Protein AF-A0A4Y8C6S0-F1 (afdb_monomer)

Sequence (107 aa):
FKKDIEIHWFVDEKFEGILKNHPLIDKLYALPLKDKKILKSLKILLKARKNNYNAVIDLQGLIKSAIVSRILSRNNFGFDKNSLKESFAHNFYNQKLELDYNENVFV

Mean predicted aligned error: 6.91 Å

Foldseek 3Di:
DDPPDAAEDEDAQVCQVVCPPPVRHPYYHHAPPPVPVVVVNLVSLLVQLVVVDPEAEQPQQDLVSLVSQLSSDLRYEYEALVQHPDSVSNVSHPHYDHDDNVPDDPD

Nearest PDB structures (foldseek):
  7ku9-assembly1_A  TM=3.378E-01  e=1.766E+00  Salmonella enterica subsp. enterica serovar Typhimurium str. LT2
  7m2l-assembly1_A  TM=3.519E-01  e=1.883E+00  Salmonella enterica subsp. enterica serovar Typhimurium str. LT2
  7m3s-assembly1_A  TM=3.382E-01  e=1.766E+00  Salmonella enterica subsp. enterica serovar Typhimurium str. LT2
  7mt4-assembly1_A  TM=3.477E-01  e=1.883E+00  Salmonella enterica subsp. enterica serovar Typhimurium
  8b06-assembly1_A  TM=3.520E-01  e=4.074E+00  Salmonella enterica subsp. enterica serovar Typhimurium

Solvent-accessible surface area (backbone atoms only — not comparable to full-atom values): 6396 Å² total; per-residue (Å²): 134,85,76,93,71,88,38,73,44,78,41,50,47,93,54,38,77,81,57,61,87,40,91,78,54,78,39,81,44,66,28,53,71,84,80,70,37,55,71,59,34,48,53,52,45,61,58,57,30,74,70,63,55,83,63,34,78,36,89,80,38,34,52,71,52,23,51,54,30,42,70,42,22,77,52,13,35,27,44,26,52,93,55,30,92,36,56,72,20,38,80,44,36,74,38,68,43,85,54,72,71,87,79,74,72,84,127

pLDDT: mean 84.57, std 15.38, range [36.59, 97.94]

Radius of gyration: 14.41 Å; Cα contacts (8 Å, |Δi|>4): 158; chains: 1; bounding box: 41×28×38 Å

Structure (mmCIF, N/CA/C/O backbone):
data_AF-A0A4Y8C6S0-F1
#
_entry.id   AF-A0A4Y8C6S0-F1
#
loop_
_atom_site.group_PDB
_atom_site.id
_atom_site.type_symbol
_atom_site.label_atom_id
_atom_site.label_alt_id
_atom_site.label_comp_id
_atom_site.label_asym_id
_atom_site.label_entity_id
_atom_site.label_seq_id
_atom_site.pdbx_PDB_ins_code
_atom_site.Cartn_x
_atom_site.Cartn_y
_atom_site.Cartn_z
_atom_site.occupancy
_atom_site.B_iso_or_equiv
_atom_site.auth_seq_id
_atom_site.auth_comp_id
_atom_site.auth_asym_id
_atom_site.auth_atom_id
_atom_site.pdbx_PDB_model_num
ATOM 1 N N . PHE A 1 1 ? -26.733 -2.983 -3.294 1.00 53.25 1 PHE A N 1
ATOM 2 C CA . PHE A 1 1 ? -25.522 -3.682 -3.761 1.00 53.25 1 PHE A CA 1
ATOM 3 C C . PHE A 1 1 ? -24.714 -4.100 -2.549 1.00 53.25 1 PHE A C 1
ATOM 5 O O . PHE A 1 1 ? -24.311 -3.233 -1.785 1.00 53.25 1 PHE A O 1
ATOM 12 N N . LYS A 1 2 ? -24.561 -5.405 -2.310 1.00 54.47 2 LYS A N 1
ATOM 13 C CA . LYS A 1 2 ? -23.646 -5.903 -1.280 1.00 54.47 2 LYS A CA 1
ATOM 14 C C . LYS A 1 2 ? -22.267 -5.946 -1.930 1.00 54.47 2 LYS A C 1
ATOM 16 O O . LYS A 1 2 ? -22.131 -6.524 -3.003 1.00 54.47 2 LYS A O 1
ATOM 21 N N . LYS A 1 3 ? -21.297 -5.231 -1.367 1.00 71.56 3 LYS A N 1
ATOM 22 C CA . LYS A 1 3 ? -19.935 -5.236 -1.894 1.00 71.56 3 LYS A CA 1
ATOM 23 C C . LYS A 1 3 ? -19.253 -6.484 -1.338 1.00 71.56 3 LYS A C 1
ATOM 25 O O . LYS A 1 3 ? -19.030 -6.560 -0.135 1.00 71.56 3 LYS A O 1
ATOM 30 N N . ASP A 1 4 ? -18.982 -7.462 -2.195 1.00 88.25 4 ASP A N 1
ATOM 31 C CA . ASP A 1 4 ? -18.313 -8.709 -1.791 1.00 88.25 4 ASP A CA 1
ATOM 32 C C . ASP A 1 4 ? -16.793 -8.528 -1.608 1.00 88.25 4 ASP A C 1
ATOM 34 O O . ASP A 1 4 ? -16.104 -9.441 -1.162 1.00 88.25 4 ASP A O 1
ATOM 38 N N . ILE A 1 5 ? -16.263 -7.344 -1.948 1.00 92.00 5 ILE A N 1
ATOM 39 C CA . ILE A 1 5 ? -14.837 -7.008 -1.895 1.00 92.00 5 ILE A CA 1
ATOM 40 C C . ILE A 1 5 ? -14.654 -5.605 -1.309 1.00 92.00 5 ILE A C 1
ATOM 42 O O . ILE A 1 5 ? -15.257 -4.647 -1.789 1.00 92.00 5 ILE A O 1
ATOM 46 N N . GLU A 1 6 ? -13.774 -5.475 -0.319 1.00 95.06 6 GLU A N 1
ATOM 47 C CA . GLU A 1 6 ? -13.312 -4.192 0.220 1.00 95.06 6 GLU A CA 1
ATOM 48 C C . GLU A 1 6 ? -11.950 -3.831 -0.393 1.00 95.06 6 GLU A C 1
ATOM 50 O O . GLU A 1 6 ? -10.998 -4.612 -0.350 1.00 95.06 6 GLU A O 1
ATOM 55 N N 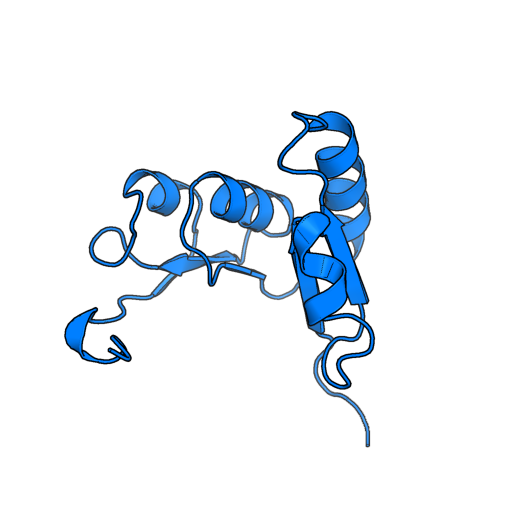. ILE A 1 7 ? -11.853 -2.643 -0.986 1.00 96.19 7 ILE A N 1
ATOM 56 C CA . ILE A 1 7 ? -10.674 -2.137 -1.684 1.00 96.19 7 ILE A CA 1
ATOM 57 C C . ILE A 1 7 ? -10.075 -0.989 -0.881 1.00 96.19 7 ILE A C 1
ATOM 59 O O . ILE A 1 7 ? -10.607 0.123 -0.821 1.00 96.19 7 ILE A O 1
ATOM 63 N N . HIS A 1 8 ? -8.901 -1.248 -0.314 1.00 97.94 8 HIS A N 1
ATOM 64 C CA . HIS A 1 8 ? -8.042 -0.215 0.248 1.00 97.94 8 HIS A CA 1
ATOM 65 C C . HIS A 1 8 ? -6.936 0.133 -0.741 1.00 97.94 8 HIS A C 1
ATOM 67 O O . HIS A 1 8 ? -6.252 -0.752 -1.252 1.00 97.94 8 HIS A O 1
ATOM 73 N N . TRP A 1 9 ? -6.722 1.426 -0.966 1.00 97.81 9 TRP A N 1
ATOM 74 C CA . TRP A 1 9 ? -5.708 1.916 -1.888 1.00 97.81 9 TRP A CA 1
ATOM 75 C C . TRP A 1 9 ? -4.619 2.683 -1.146 1.00 97.81 9 TRP A C 1
ATOM 77 O O . TRP A 1 9 ? -4.908 3.601 -0.381 1.00 97.81 9 TRP A O 1
ATOM 87 N N . PHE A 1 10 ? -3.357 2.330 -1.386 1.00 97.25 10 PHE A N 1
ATOM 88 C CA . PHE A 1 10 ? -2.194 3.016 -0.825 1.00 97.25 10 PHE A CA 1
ATOM 89 C C . PHE A 1 10 ? -1.533 3.853 -1.914 1.00 97.25 10 PHE A C 1
ATOM 91 O O . PHE A 1 10 ? -1.227 3.344 -2.989 1.00 97.25 10 PHE A O 1
ATOM 98 N N . VAL A 1 11 ? -1.316 5.138 -1.648 1.00 95.31 11 VAL A N 1
ATOM 99 C CA . VAL A 1 11 ? -0.768 6.079 -2.630 1.00 95.31 11 VAL A CA 1
ATOM 100 C C . VAL A 1 11 ? 0.199 7.047 -1.958 1.00 95.31 11 VAL A C 1
ATOM 102 O O . VAL A 1 11 ? 0.073 7.329 -0.770 1.00 95.31 11 VAL A O 1
ATOM 105 N N . ASP A 1 12 ? 1.176 7.562 -2.701 1.00 92.88 12 ASP A N 1
ATOM 106 C CA . ASP A 1 12 ? 1.971 8.704 -2.238 1.00 92.88 12 ASP A CA 1
ATOM 107 C C . ASP A 1 12 ? 1.045 9.915 -2.021 1.00 92.88 12 ASP A C 1
ATOM 109 O O . ASP A 1 12 ? 0.208 10.212 -2.875 1.00 92.88 12 ASP A O 1
ATOM 113 N N . GLU A 1 13 ? 1.181 10.615 -0.892 1.00 94.00 13 GLU A N 1
ATOM 114 C CA . GLU A 1 13 ? 0.278 11.705 -0.493 1.00 94.00 13 GLU A CA 1
ATOM 115 C C . GLU A 1 13 ? 0.164 12.814 -1.550 1.00 94.00 13 GLU A C 1
ATOM 117 O O . GLU A 1 13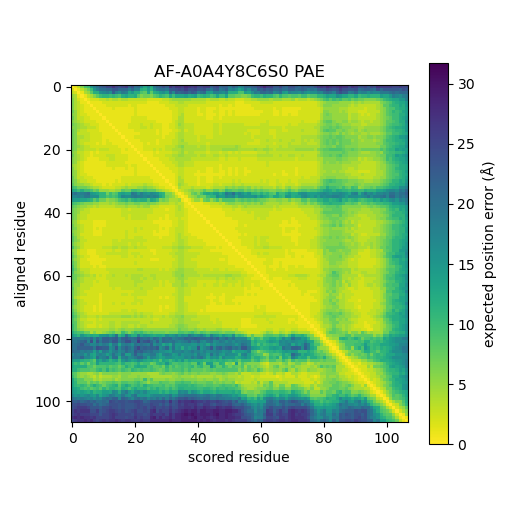 ? -0.907 13.389 -1.732 1.00 94.00 13 GLU A O 1
ATOM 122 N N . LYS A 1 14 ? 1.220 13.041 -2.344 1.00 92.69 14 LYS A N 1
ATOM 123 C CA . LYS A 1 14 ? 1.196 14.000 -3.465 1.00 92.69 14 LYS A CA 1
ATOM 124 C C . LYS A 1 14 ? 0.163 13.674 -4.553 1.00 92.69 14 LYS A C 1
ATOM 126 O O . LYS A 1 14 ? -0.184 14.553 -5.334 1.00 92.69 14 LYS A O 1
ATOM 131 N N . PHE A 1 15 ? -0.281 12.421 -4.644 1.00 93.25 15 PHE A N 1
ATOM 132 C CA . PHE A 1 15 ? -1.224 11.940 -5.655 1.00 93.25 15 PHE A CA 1
ATOM 133 C C . PHE A 1 15 ? -2.585 11.560 -5.062 1.00 93.25 15 PHE A C 1
ATOM 135 O O . PHE A 1 15 ? -3.458 11.106 -5.797 1.00 93.25 15 PHE A O 1
ATOM 142 N N . GLU A 1 16 ? -2.799 11.770 -3.758 1.00 95.56 16 GLU A N 1
ATOM 143 C CA . GLU A 1 16 ? -4.063 11.451 -3.081 1.00 95.56 16 GLU A CA 1
ATOM 144 C C . GLU A 1 16 ? -5.268 12.086 -3.789 1.00 95.56 16 GLU A C 1
ATOM 146 O O . GLU A 1 16 ? -6.297 11.437 -3.972 1.00 95.56 16 GLU A O 1
ATOM 151 N N . GLY A 1 17 ? -5.117 13.331 -4.254 1.00 96.75 17 GLY A N 1
ATOM 152 C CA . GLY A 1 17 ? -6.180 14.076 -4.930 1.00 96.75 17 GLY A CA 1
ATOM 153 C C . GLY A 1 17 ? -6.742 13.392 -6.181 1.00 96.75 17 GLY A C 1
ATOM 154 O O . GLY A 1 17 ? -7.913 13.589 -6.479 1.00 96.75 17 GLY A O 1
ATOM 155 N N . ILE A 1 18 ? -5.954 12.554 -6.866 1.00 96.38 18 ILE A N 1
ATOM 156 C CA . ILE A 1 18 ? -6.387 11.823 -8.071 1.00 96.38 18 ILE A CA 1
ATOM 157 C C . ILE A 1 18 ? -7.421 10.742 -7.718 1.00 96.38 18 ILE A C 1
ATOM 159 O O . ILE A 1 18 ? -8.309 10.441 -8.507 1.00 96.38 18 ILE A O 1
ATOM 163 N N . LEU A 1 19 ? -7.306 10.155 -6.524 1.00 96.56 19 LEU A N 1
ATOM 164 C CA . LEU A 1 19 ? -8.086 8.991 -6.092 1.00 96.56 19 LEU A CA 1
ATOM 165 C C . LEU A 1 19 ? -9.155 9.338 -5.054 1.00 96.56 19 LEU A C 1
ATOM 167 O O . LEU A 1 19 ? -9.970 8.492 -4.677 1.00 96.56 19 LEU A O 1
ATOM 171 N N . LYS A 1 20 ? -9.141 10.575 -4.556 1.00 95.56 20 LYS A N 1
ATOM 172 C CA . LYS A 1 20 ? -10.093 11.047 -3.559 1.00 95.56 20 LYS A CA 1
ATOM 173 C C . LYS A 1 20 ? -11.518 10.915 -4.103 1.00 95.56 20 LYS A C 1
ATOM 175 O O . LYS A 1 20 ? -11.809 11.346 -5.212 1.00 95.56 20 LYS A O 1
ATOM 180 N N . ASN A 1 21 ? -12.408 10.346 -3.292 1.00 94.06 21 ASN A N 1
ATOM 181 C CA . ASN A 1 21 ? -13.816 10.089 -3.623 1.00 94.06 21 ASN A CA 1
ATOM 182 C C . ASN A 1 21 ? -14.047 9.102 -4.783 1.00 94.06 21 ASN A C 1
ATOM 184 O O . ASN A 1 21 ? -15.153 9.052 -5.319 1.00 94.06 21 ASN A O 1
ATOM 188 N N . HIS A 1 22 ? -13.047 8.306 -5.176 1.00 95.44 22 HIS A N 1
ATOM 189 C CA . HIS A 1 22 ? -13.258 7.282 -6.194 1.00 95.44 22 HIS A CA 1
ATOM 190 C C . HIS A 1 22 ? -14.269 6.230 -5.690 1.00 95.44 22 HIS A C 1
ATOM 192 O O . HIS A 1 22 ? -14.023 5.610 -4.654 1.00 95.44 22 HIS A O 1
ATOM 198 N N . PRO A 1 23 ? -15.374 5.960 -6.412 1.00 93.81 23 PRO A N 1
ATOM 199 C CA . PRO A 1 23 ? -16.500 5.169 -5.895 1.00 93.81 23 PRO A CA 1
ATOM 200 C C . PRO A 1 23 ? -16.151 3.704 -5.595 1.00 93.81 23 PRO A C 1
ATOM 202 O O . PRO A 1 23 ? -16.849 3.038 -4.835 1.00 93.81 23 PRO A O 1
ATOM 205 N N . LEU A 1 24 ? -15.073 3.188 -6.192 1.00 93.88 24 LEU A N 1
ATOM 206 C CA . LEU A 1 24 ? -14.614 1.815 -5.964 1.00 93.88 24 LEU A CA 1
ATOM 207 C C . LEU A 1 24 ? -13.626 1.672 -4.797 1.00 93.88 24 LEU A C 1
ATOM 209 O O . LEU A 1 24 ? -13.402 0.544 -4.365 1.00 93.88 24 LEU A O 1
ATOM 213 N N . ILE A 1 25 ? -13.062 2.767 -4.276 1.00 96.19 25 ILE A N 1
ATOM 214 C CA . ILE A 1 25 ? -12.081 2.739 -3.182 1.00 96.19 25 ILE A CA 1
ATOM 215 C C . ILE A 1 25 ? -12.817 2.956 -1.858 1.00 96.19 25 ILE A C 1
ATOM 217 O O . ILE A 1 25 ? -13.320 4.045 -1.603 1.00 96.19 25 ILE A O 1
ATOM 221 N N . ASP A 1 26 ? -12.842 1.941 -0.995 1.00 96.25 26 ASP A N 1
ATOM 222 C CA . ASP A 1 26 ? -13.475 2.042 0.330 1.00 96.25 26 ASP A CA 1
ATOM 223 C C . ASP A 1 26 ? -12.607 2.835 1.307 1.00 96.25 26 ASP A C 1
ATOM 225 O O . ASP A 1 26 ? -13.109 3.546 2.179 1.00 96.25 26 ASP A O 1
ATOM 229 N N . LYS A 1 27 ? -11.280 2.742 1.148 1.00 97.31 27 LYS A N 1
ATOM 230 C CA . LYS A 1 27 ? -10.334 3.475 1.987 1.00 97.31 27 LYS A CA 1
ATOM 231 C C . LYS A 1 27 ? -9.082 3.881 1.240 1.00 97.31 27 LYS A C 1
ATOM 233 O O . LYS A 1 27 ? -8.373 3.047 0.683 1.00 97.31 27 LYS A O 1
ATOM 238 N N . LEU A 1 28 ? -8.768 5.167 1.312 1.00 97.88 28 LEU A N 1
ATOM 239 C CA . LEU A 1 28 ? -7.546 5.730 0.762 1.00 97.88 28 LEU A CA 1
ATOM 240 C C . LEU A 1 28 ? -6.520 5.947 1.881 1.00 97.88 28 LEU A C 1
ATOM 242 O O . LEU A 1 28 ? -6.812 6.561 2.906 1.00 97.88 28 LEU A O 1
ATOM 246 N N . TYR A 1 29 ? -5.312 5.429 1.684 1.00 97.44 29 TYR A N 1
ATOM 247 C CA . TYR A 1 29 ? -4.165 5.611 2.564 1.00 97.44 29 TYR A CA 1
ATOM 248 C C . TYR A 1 29 ? -3.093 6.433 1.845 1.00 97.44 29 TYR A C 1
ATOM 250 O O . TYR A 1 29 ? -2.302 5.901 1.066 1.00 97.44 29 TYR A O 1
ATOM 258 N N . ALA A 1 30 ? -3.046 7.729 2.147 1.00 95.94 30 ALA A N 1
ATOM 259 C CA . ALA A 1 30 ? -1.980 8.620 1.709 1.00 95.94 30 ALA A CA 1
ATOM 260 C C . ALA A 1 30 ? -0.707 8.404 2.549 1.00 95.94 30 ALA A C 1
ATOM 262 O O . ALA A 1 30 ? -0.718 8.511 3.780 1.00 95.94 30 ALA A O 1
ATOM 263 N N . LEU A 1 31 ? 0.401 8.077 1.885 1.00 94.88 31 LEU A N 1
ATOM 264 C CA . LEU A 1 31 ? 1.697 7.803 2.496 1.00 94.88 31 LEU A CA 1
ATOM 265 C C . LEU A 1 31 ? 2.689 8.937 2.176 1.00 94.88 31 LEU A C 1
ATOM 267 O O . LEU A 1 31 ? 2.949 9.199 1.002 1.00 94.88 31 LEU A O 1
ATOM 271 N N . PRO A 1 32 ? 3.324 9.566 3.182 1.00 92.25 32 PRO A N 1
ATOM 272 C CA . PRO A 1 32 ? 4.334 10.608 2.983 1.00 92.25 32 PRO A CA 1
ATOM 273 C C . PRO A 1 32 ? 5.694 10.012 2.570 1.00 92.25 32 PRO A C 1
ATOM 275 O O . PRO A 1 32 ? 6.663 10.022 3.335 1.00 92.25 32 PRO A O 1
ATOM 278 N N . LEU A 1 33 ? 5.774 9.421 1.374 1.00 84.06 33 LEU A N 1
ATOM 279 C CA . LEU A 1 33 ? 6.942 8.647 0.927 1.00 84.06 33 LEU A CA 1
ATOM 280 C C . LEU A 1 33 ? 8.128 9.519 0.479 1.00 84.06 33 LEU A C 1
ATOM 282 O O . LEU A 1 33 ? 9.273 9.060 0.537 1.00 84.06 33 LEU A O 1
ATOM 286 N N . LYS A 1 34 ? 7.880 10.761 0.042 1.00 75.81 34 LYS A N 1
ATOM 287 C CA . LYS A 1 34 ? 8.916 11.674 -0.478 1.00 75.81 34 LYS A CA 1
ATOM 288 C C . LYS A 1 34 ? 9.761 12.317 0.627 1.00 75.81 34 LYS A C 1
ATOM 290 O O . LYS A 1 34 ? 10.983 12.367 0.510 1.00 75.81 34 LYS A O 1
ATOM 295 N N . ASP A 1 35 ? 9.140 12.723 1.730 1.00 69.56 35 ASP A N 1
ATOM 296 C CA . ASP A 1 35 ? 9.773 13.550 2.771 1.00 69.56 35 ASP A CA 1
ATOM 297 C C . ASP A 1 35 ? 10.665 12.770 3.754 1.00 69.56 35 ASP A C 1
ATOM 299 O O . ASP A 1 35 ? 10.915 13.223 4.869 1.00 69.56 35 ASP A O 1
ATOM 303 N N . LYS A 1 36 ? 11.092 11.545 3.411 1.00 67.25 36 LYS A N 1
ATOM 304 C CA . LYS A 1 36 ? 11.769 10.615 4.340 1.00 67.25 36 LYS A CA 1
ATOM 305 C C . LYS A 1 36 ? 11.019 10.436 5.673 1.00 67.25 36 LYS A C 1
ATOM 307 O O . LYS A 1 36 ? 11.598 9.975 6.656 1.00 67.25 36 LYS A O 1
ATOM 312 N N . LYS A 1 37 ? 9.708 10.709 5.712 1.00 83.38 37 LYS A N 1
ATOM 313 C CA . LYS A 1 37 ? 8.823 10.506 6.873 1.00 83.38 37 LYS A CA 1
ATOM 314 C C . LYS A 1 37 ? 8.484 9.019 7.045 1.00 83.38 37 LYS A C 1
ATOM 316 O O . LYS A 1 37 ? 7.339 8.643 7.284 1.00 83.38 37 LYS A O 1
ATOM 321 N N . ILE A 1 38 ? 9.506 8.167 6.960 1.00 84.44 38 ILE A N 1
ATOM 322 C CA . ILE A 1 38 ? 9.426 6.704 6.977 1.00 84.44 38 ILE A CA 1
ATOM 323 C C . ILE A 1 38 ? 8.708 6.226 8.238 1.00 84.44 38 ILE A C 1
ATOM 325 O O . ILE A 1 38 ? 7.846 5.360 8.150 1.00 84.44 38 ILE A O 1
ATOM 329 N N . LEU A 1 39 ? 8.978 6.840 9.395 1.00 89.56 39 LEU A N 1
ATOM 330 C CA . LEU A 1 39 ? 8.296 6.511 10.650 1.00 89.56 39 LEU A CA 1
ATOM 331 C C . LEU A 1 39 ? 6.788 6.792 10.596 1.00 89.56 39 LEU A C 1
ATOM 333 O O . LEU A 1 39 ? 6.002 6.015 11.134 1.00 89.56 39 LEU A O 1
ATOM 337 N N . LYS A 1 40 ? 6.366 7.884 9.944 1.00 92.62 40 LYS A N 1
ATOM 338 C CA . LYS A 1 40 ? 4.942 8.214 9.781 1.00 92.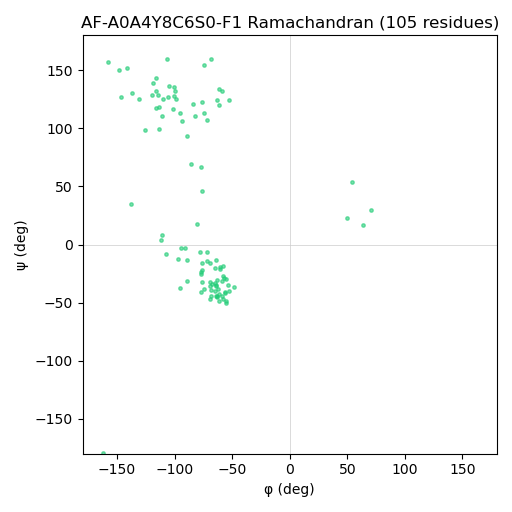62 40 LYS A CA 1
ATOM 339 C C . LYS A 1 40 ? 4.276 7.210 8.841 1.00 92.62 40 LYS A C 1
ATOM 341 O O . LYS A 1 40 ? 3.245 6.652 9.208 1.00 92.62 40 LYS A O 1
ATOM 346 N N . SER A 1 41 ? 4.897 6.917 7.698 1.00 93.56 41 SER A N 1
ATOM 347 C CA . SER A 1 41 ? 4.423 5.883 6.770 1.00 93.56 41 SER A CA 1
ATOM 348 C C . SER A 1 41 ? 4.327 4.524 7.461 1.00 93.56 41 SER A C 1
ATOM 350 O O . SER A 1 41 ? 3.283 3.887 7.409 1.00 93.56 41 SER A O 1
ATOM 352 N N . LEU A 1 42 ? 5.355 4.112 8.206 1.00 93.69 42 LEU A N 1
ATOM 353 C CA . LEU A 1 42 ? 5.363 2.843 8.931 1.00 93.69 42 LEU A CA 1
ATOM 354 C C . LEU A 1 42 ? 4.246 2.770 9.978 1.00 93.69 42 LEU A C 1
ATOM 356 O O . LEU A 1 42 ? 3.563 1.754 10.056 1.00 93.69 42 LEU A O 1
ATOM 360 N N . LYS A 1 43 ? 3.994 3.841 10.741 1.00 95.62 43 LYS A N 1
ATOM 361 C CA . LYS A 1 43 ? 2.862 3.896 11.685 1.00 95.62 43 LYS A CA 1
ATOM 362 C C . LYS A 1 43 ? 1.518 3.702 10.978 1.00 95.62 43 LYS A C 1
ATOM 364 O O . LYS A 1 43 ? 0.680 2.944 11.468 1.00 95.62 43 LYS A O 1
ATOM 369 N N . ILE A 1 44 ? 1.319 4.355 9.830 1.00 96.62 44 ILE A N 1
ATOM 370 C CA . ILE A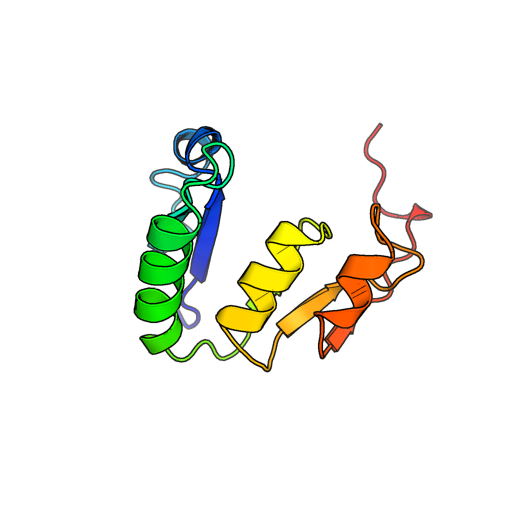 1 44 ? 0.107 4.197 9.012 1.00 96.62 44 ILE A CA 1
ATOM 371 C C . ILE A 1 44 ? -0.021 2.745 8.540 1.00 96.62 44 ILE A C 1
ATOM 373 O O . ILE A 1 44 ? -1.072 2.135 8.730 1.00 96.62 44 ILE A O 1
ATOM 377 N N . LEU A 1 45 ? 1.056 2.169 8.001 1.00 97.00 45 LEU A N 1
ATOM 378 C CA . LEU A 1 45 ? 1.083 0.797 7.496 1.00 97.00 45 LEU A CA 1
ATOM 379 C C . LEU A 1 45 ? 0.825 -0.234 8.595 1.00 97.00 45 LEU A C 1
ATOM 381 O O . LEU A 1 45 ? 0.014 -1.130 8.399 1.00 97.00 45 LEU A O 1
ATOM 385 N N . LEU A 1 46 ? 1.447 -0.098 9.769 1.00 96.69 46 LEU A N 1
ATOM 386 C CA . LEU A 1 46 ? 1.227 -1.003 10.901 1.00 96.69 46 LEU A CA 1
ATOM 387 C C . LEU A 1 46 ? -0.210 -0.928 11.423 1.00 96.69 46 LEU A C 1
ATOM 389 O O . LEU A 1 46 ? -0.775 -1.947 11.817 1.00 96.69 46 LEU A O 1
ATOM 393 N N . LYS A 1 47 ? -0.828 0.260 11.400 1.00 97.50 47 LYS A N 1
ATOM 394 C CA . LYS A 1 47 ? -2.251 0.410 11.720 1.00 97.50 47 LYS A CA 1
ATOM 395 C C . LYS A 1 47 ? -3.127 -0.241 10.650 1.00 97.50 47 LYS A C 1
ATOM 397 O O . LYS A 1 47 ? -4.058 -0.955 10.998 1.00 97.50 47 LYS A O 1
ATOM 402 N N . ALA A 1 48 ? -2.821 -0.024 9.372 1.00 97.69 48 ALA A N 1
ATOM 403 C CA . ALA A 1 48 ? -3.572 -0.584 8.253 1.00 97.69 48 ALA A CA 1
ATOM 404 C C . ALA A 1 48 ? -3.438 -2.111 8.151 1.00 97.69 48 ALA A C 1
ATOM 406 O O . ALA A 1 48 ? -4.396 -2.786 7.801 1.00 97.69 48 ALA 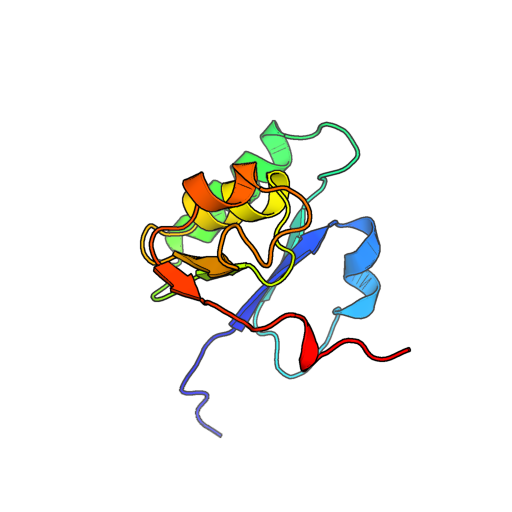A O 1
ATOM 407 N N . ARG A 1 49 ? -2.281 -2.677 8.511 1.00 96.56 49 ARG A N 1
ATOM 408 C CA . ARG A 1 49 ? -2.032 -4.126 8.538 1.00 96.56 49 ARG A CA 1
ATOM 409 C C . ARG A 1 49 ? -3.023 -4.877 9.431 1.00 96.56 49 ARG A C 1
ATOM 411 O O . ARG A 1 49 ? -3.339 -6.026 9.149 1.00 96.56 49 ARG A O 1
ATOM 418 N N . LYS A 1 50 ? -3.555 -4.227 10.473 1.00 97.19 50 LYS A N 1
ATOM 419 C CA . LYS A 1 50 ? -4.569 -4.810 11.369 1.00 97.19 50 LYS A CA 1
ATOM 420 C C . LYS A 1 50 ? -5.899 -5.127 10.674 1.00 97.19 50 LYS A C 1
ATOM 422 O O . LYS A 1 50 ? -6.699 -5.848 11.254 1.00 97.19 50 LYS A O 1
ATOM 427 N N . ASN A 1 51 ? -6.120 -4.629 9.454 1.00 95.94 51 ASN A N 1
ATOM 428 C CA . ASN A 1 51 ? -7.276 -5.008 8.638 1.00 95.94 51 ASN A CA 1
ATOM 429 C C . ASN A 1 51 ? -7.174 -6.446 8.082 1.00 95.94 51 ASN A C 1
ATOM 431 O O . ASN A 1 51 ? -8.134 -6.915 7.492 1.00 95.94 51 ASN A O 1
ATOM 435 N N . ASN A 1 52 ? -6.042 -7.148 8.253 1.00 95.12 52 ASN A N 1
ATOM 436 C CA . ASN A 1 52 ? -5.857 -8.550 7.842 1.00 95.12 52 ASN A CA 1
ATOM 437 C C . ASN A 1 52 ? -6.176 -8.818 6.359 1.00 95.12 52 ASN A C 1
ATOM 439 O O . ASN A 1 52 ? -6.957 -9.707 6.031 1.00 95.12 52 ASN A O 1
ATOM 443 N N . TYR A 1 53 ? -5.545 -8.056 5.461 1.00 96.62 53 TYR A N 1
ATOM 444 C CA . TYR A 1 53 ? -5.760 -8.170 4.016 1.00 96.62 53 TYR A CA 1
ATOM 445 C C . TYR A 1 53 ? -5.584 -9.600 3.497 1.00 96.62 53 TYR A C 1
ATOM 447 O O . TYR A 1 53 ? -4.506 -10.191 3.635 1.00 96.62 53 TYR A O 1
ATOM 455 N N . ASN A 1 54 ? -6.620 -10.110 2.823 1.00 95.88 54 ASN A N 1
ATOM 456 C CA . ASN A 1 54 ? -6.578 -11.413 2.162 1.00 95.88 54 ASN A CA 1
ATOM 457 C C . ASN A 1 54 ? -5.550 -11.439 1.027 1.00 95.88 54 ASN A C 1
ATOM 459 O O . ASN A 1 54 ? -4.896 -12.458 0.834 1.00 95.88 54 ASN A O 1
ATOM 463 N N . ALA A 1 55 ? -5.377 -10.323 0.314 1.00 95.38 55 ALA A N 1
ATOM 464 C CA . ALA A 1 55 ? -4.382 -10.147 -0.737 1.00 95.38 55 ALA A CA 1
ATOM 465 C C . ALA A 1 55 ? -3.907 -8.688 -0.792 1.00 95.38 55 ALA A C 1
ATOM 467 O O . ALA A 1 55 ? -4.660 -7.770 -0.465 1.00 95.38 55 ALA A O 1
ATOM 468 N N . VAL A 1 56 ? -2.659 -8.472 -1.214 1.00 96.94 56 VAL A N 1
ATOM 469 C CA . VAL A 1 56 ? -2.100 -7.138 -1.485 1.00 96.94 56 VAL A CA 1
ATOM 470 C C . VAL A 1 56 ? -1.435 -7.154 -2.853 1.00 96.94 56 VAL A C 1
ATOM 472 O O . VAL A 1 56 ? -0.560 -7.979 -3.090 1.00 96.94 56 VAL A O 1
ATOM 475 N N . ILE A 1 57 ? -1.829 -6.245 -3.741 1.00 94.75 57 ILE A N 1
ATOM 476 C CA . ILE A 1 57 ? -1.342 -6.203 -5.123 1.00 94.75 57 ILE A CA 1
ATOM 477 C C . ILE A 1 57 ? -0.527 -4.925 -5.313 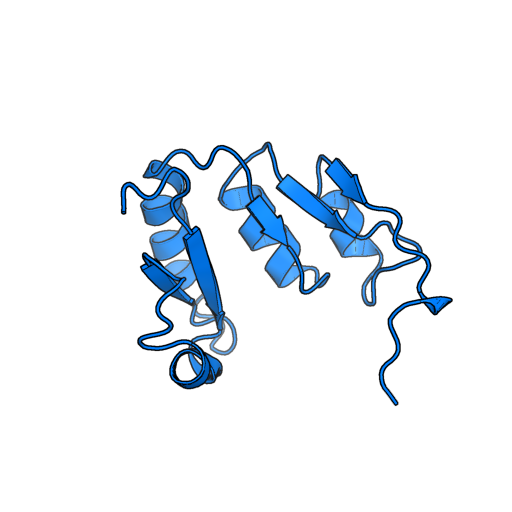1.00 94.75 57 ILE A C 1
ATOM 479 O O . ILE A 1 57 ? -1.048 -3.823 -5.151 1.00 94.75 57 ILE A O 1
ATOM 483 N N . ASP A 1 58 ? 0.758 -5.072 -5.632 1.00 93.19 58 ASP A N 1
ATOM 484 C CA . ASP A 1 58 ? 1.619 -3.962 -6.032 1.00 93.19 58 ASP A CA 1
ATOM 485 C C . ASP A 1 58 ? 1.628 -3.827 -7.557 1.00 93.19 58 ASP A C 1
ATOM 487 O O . ASP A 1 58 ? 2.247 -4.623 -8.260 1.00 93.19 58 ASP A O 1
ATOM 491 N N . LEU A 1 59 ? 0.946 -2.792 -8.047 1.00 90.38 59 LEU A N 1
ATOM 492 C CA . LEU A 1 59 ? 0.860 -2.454 -9.469 1.00 90.38 59 LEU A CA 1
ATOM 493 C C . LEU A 1 59 ? 1.958 -1.479 -9.928 1.00 90.38 59 LEU A C 1
ATOM 495 O O . LEU A 1 59 ? 2.004 -1.124 -11.101 1.00 90.38 59 LEU A O 1
ATOM 499 N N . GLN A 1 60 ? 2.818 -0.997 -9.025 1.00 88.31 60 GLN A N 1
ATOM 500 C CA . GLN A 1 60 ? 3.842 -0.000 -9.345 1.00 88.31 60 GLN A CA 1
ATOM 501 C C . GLN A 1 60 ? 5.197 -0.643 -9.662 1.00 88.31 60 GLN A C 1
ATOM 503 O O . GLN A 1 60 ? 5.918 -0.156 -10.535 1.00 88.31 60 GLN A O 1
ATOM 508 N N . GLY A 1 61 ? 5.557 -1.715 -8.950 1.00 83.62 61 GLY A N 1
ATOM 509 C CA . GLY A 1 61 ? 6.77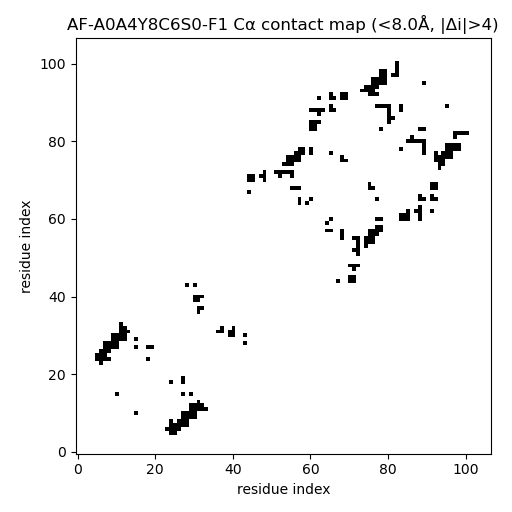1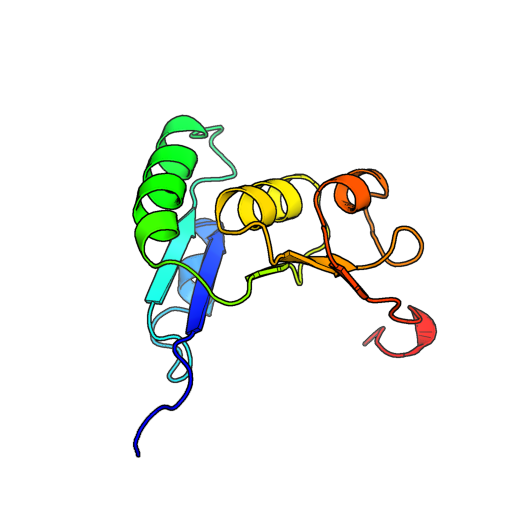 -2.481 -9.241 1.00 83.62 61 GLY A CA 1
ATOM 510 C C . GLY A 1 61 ? 8.089 -1.769 -8.903 1.00 83.62 61 GLY A C 1
ATOM 511 O O . GLY A 1 61 ? 9.096 -1.996 -9.573 1.00 83.62 61 GLY A O 1
ATOM 512 N N . LEU A 1 62 ? 8.101 -0.887 -7.897 1.00 87.31 62 LEU A N 1
ATOM 513 C CA . LEU A 1 62 ? 9.326 -0.268 -7.369 1.00 87.31 62 LEU A CA 1
ATOM 514 C C . LEU A 1 62 ? 9.681 -0.858 -6.003 1.00 87.31 62 LEU A C 1
ATOM 516 O O . LEU A 1 62 ? 8.817 -1.337 -5.274 1.00 87.31 62 LEU A O 1
ATOM 520 N N . ILE A 1 63 ? 10.939 -0.743 -5.572 1.00 85.69 63 ILE A N 1
ATOM 521 C CA . ILE A 1 63 ? 11.379 -1.297 -4.276 1.00 85.69 63 ILE A CA 1
ATOM 522 C C . ILE A 1 63 ? 10.538 -0.745 -3.114 1.00 85.69 63 ILE A C 1
ATOM 524 O O . ILE A 1 63 ? 10.143 -1.482 -2.209 1.00 85.69 63 ILE A O 1
ATOM 528 N N . LYS A 1 64 ? 10.225 0.557 -3.134 1.00 87.00 64 LYS A N 1
ATOM 529 C CA . LYS A 1 64 ? 9.440 1.199 -2.067 1.00 87.00 64 LYS A CA 1
ATOM 530 C C . LYS A 1 64 ? 8.014 0.648 -1.985 1.00 87.00 64 LYS A C 1
ATOM 532 O O . LYS A 1 64 ? 7.543 0.390 -0.878 1.00 87.00 64 LYS A O 1
ATOM 537 N N . SER A 1 65 ? 7.340 0.466 -3.122 1.00 89.88 65 SER A N 1
ATOM 538 C CA . SER A 1 65 ? 5.985 -0.099 -3.164 1.00 89.88 65 SER A CA 1
ATOM 539 C C . SER A 1 65 ? 5.997 -1.580 -2.777 1.00 89.88 65 SER A C 1
ATOM 541 O O . SER A 1 65 ? 5.135 -2.026 -2.017 1.00 89.88 65 SER A O 1
ATOM 543 N N . ALA A 1 66 ? 7.050 -2.307 -3.154 1.00 91.69 66 ALA A N 1
ATOM 544 C CA . ALA A 1 66 ? 7.213 -3.714 -2.817 1.00 91.69 66 ALA A CA 1
ATOM 545 C C . ALA A 1 66 ? 7.378 -3.932 -1.302 1.00 91.69 66 ALA A C 1
ATOM 547 O O . ALA A 1 66 ? 6.765 -4.829 -0.718 1.00 91.69 66 ALA A O 1
ATOM 548 N N . ILE A 1 67 ? 8.133 -3.055 -0.630 1.00 91.62 67 ILE A N 1
ATOM 549 C CA . ILE A 1 67 ? 8.256 -3.046 0.837 1.00 91.62 67 ILE A CA 1
ATOM 550 C C . ILE A 1 67 ? 6.906 -2.750 1.501 1.00 91.62 67 ILE A C 1
ATOM 552 O O . ILE A 1 67 ? 6.529 -3.443 2.448 1.00 91.62 67 ILE A O 1
ATOM 556 N N . VAL A 1 68 ? 6.164 -1.748 1.014 1.00 94.62 68 VAL A N 1
ATOM 557 C CA . VAL A 1 68 ? 4.811 -1.430 1.511 1.00 94.62 68 VAL A CA 1
ATOM 558 C C . VAL A 1 68 ? 3.910 -2.663 1.419 1.00 94.62 68 VAL A C 1
ATOM 560 O O . VAL A 1 68 ? 3.314 -3.069 2.417 1.00 94.62 68 VAL A O 1
ATOM 563 N N . SER A 1 69 ? 3.886 -3.296 0.247 1.00 95.38 69 SER A N 1
ATOM 564 C CA . SER A 1 69 ? 3.125 -4.509 -0.041 1.00 95.38 69 SER A CA 1
ATOM 565 C C . SER A 1 69 ? 3.460 -5.645 0.939 1.00 95.38 69 SER A C 1
ATOM 567 O O . SER A 1 69 ? 2.569 -6.196 1.591 1.00 95.38 69 SER A O 1
ATOM 569 N N . ARG A 1 70 ? 4.756 -5.910 1.153 1.00 94.44 70 ARG A N 1
ATOM 570 C CA . ARG A 1 70 ? 5.250 -6.940 2.082 1.00 94.44 70 ARG A CA 1
ATOM 571 C C . ARG A 1 70 ? 4.914 -6.655 3.550 1.00 94.44 70 ARG A C 1
ATOM 573 O O . ARG A 1 70 ? 4.717 -7.589 4.329 1.00 94.44 70 ARG A O 1
ATOM 580 N N . ILE A 1 71 ? 4.871 -5.386 3.965 1.00 95.69 71 ILE A N 1
ATOM 581 C CA . ILE A 1 71 ? 4.485 -5.009 5.335 1.00 95.69 71 ILE A CA 1
ATOM 582 C C . ILE A 1 71 ? 3.001 -5.298 5.577 1.00 95.69 71 ILE A C 1
ATOM 584 O O . ILE A 1 71 ? 2.648 -5.728 6.678 1.00 95.69 71 ILE A O 1
ATOM 588 N N . LEU A 1 72 ? 2.146 -5.055 4.582 1.00 97.12 72 LEU A N 1
ATOM 589 C CA . LEU A 1 72 ? 0.692 -5.163 4.706 1.00 97.12 72 LEU A CA 1
ATOM 590 C C . LEU A 1 72 ? 0.202 -6.612 4.753 1.00 97.12 72 LEU A C 1
ATOM 592 O O . LEU A 1 72 ? -0.711 -6.906 5.522 1.00 97.12 72 LEU A O 1
ATOM 596 N N . SER A 1 73 ? 0.808 -7.517 3.981 1.00 95.75 73 SER A N 1
ATOM 597 C CA . SER A 1 73 ? 0.488 -8.946 4.035 1.00 95.75 73 SER A CA 1
ATOM 598 C C . SER A 1 73 ? 1.634 -9.806 3.504 1.00 95.75 73 SER A C 1
ATOM 600 O O . SER A 1 73 ? 2.457 -9.362 2.708 1.00 95.75 73 SER A O 1
ATOM 602 N N . ARG A 1 74 ? 1.667 -11.076 3.930 1.00 91.69 74 ARG A N 1
ATOM 603 C CA . ARG A 1 74 ? 2.493 -12.106 3.282 1.00 91.69 74 ARG A CA 1
ATOM 604 C C . ARG A 1 74 ? 1.858 -12.601 1.984 1.00 91.69 74 ARG A C 1
ATOM 606 O O . ARG A 1 74 ? 2.579 -13.114 1.142 1.00 91.69 74 ARG A O 1
ATOM 613 N N . ASN A 1 75 ? 0.542 -12.484 1.813 1.00 94.19 75 ASN A N 1
ATOM 614 C CA . ASN A 1 75 ? -0.102 -12.858 0.558 1.00 94.19 75 ASN A CA 1
ATOM 615 C C . ASN A 1 75 ? -0.055 -11.679 -0.417 1.00 94.19 75 ASN A C 1
ATOM 617 O O . ASN A 1 75 ? -1.055 -10.993 -0.636 1.00 94.19 75 ASN A O 1
ATOM 621 N N . ASN A 1 76 ? 1.151 -11.376 -0.892 1.00 94.06 76 ASN A N 1
ATOM 622 C CA . ASN A 1 76 ? 1.414 -10.188 -1.675 1.00 94.06 76 ASN A CA 1
ATOM 623 C C . ASN A 1 76 ? 1.926 -10.508 -3.082 1.00 94.06 76 ASN A C 1
ATOM 625 O O . ASN A 1 76 ? 2.760 -11.397 -3.272 1.00 94.06 76 ASN A O 1
ATOM 629 N N . PHE A 1 77 ? 1.410 -9.746 -4.037 1.00 92.69 77 PHE A N 1
ATOM 630 C CA . PHE A 1 77 ? 1.570 -9.929 -5.469 1.00 92.69 77 PHE A CA 1
ATOM 631 C C . PHE A 1 77 ? 2.324 -8.741 -6.056 1.00 92.69 77 PHE A C 1
ATOM 633 O O . PHE A 1 77 ? 2.111 -7.600 -5.638 1.00 92.69 77 PHE A O 1
ATOM 640 N N . GLY A 1 78 ? 3.174 -9.011 -7.036 1.00 87.12 78 GLY A N 1
ATOM 641 C CA . GLY A 1 78 ? 3.844 -8.001 -7.848 1.00 87.12 78 GLY A CA 1
ATOM 642 C C . GLY A 1 78 ? 4.381 -8.617 -9.133 1.00 87.12 78 GLY A C 1
ATOM 643 O O . GLY A 1 78 ? 4.204 -9.814 -9.375 1.00 87.12 78 GLY A O 1
ATOM 644 N N . PHE A 1 79 ? 5.022 -7.803 -9.965 1.00 80.50 79 PHE A N 1
ATOM 645 C CA . PHE A 1 79 ? 5.537 -8.271 -11.250 1.00 80.50 79 PHE A CA 1
ATOM 646 C C . PHE A 1 79 ? 6.798 -9.133 -11.101 1.00 80.50 79 PHE A C 1
ATOM 648 O O . PHE A 1 79 ? 7.552 -9.015 -10.126 1.00 80.50 79 PHE A O 1
ATOM 655 N N . ASP A 1 80 ? 7.029 -10.005 -12.081 1.00 68.38 80 ASP A N 1
ATOM 656 C CA . ASP A 1 80 ? 8.260 -10.782 -12.181 1.00 68.38 80 ASP A CA 1
ATOM 657 C C . ASP A 1 80 ? 9.488 -9.911 -12.522 1.00 68.38 80 ASP A C 1
ATOM 659 O O . ASP A 1 80 ? 9.367 -8.794 -13.020 1.00 68.38 80 ASP A O 1
ATOM 663 N N . LYS A 1 81 ? 10.699 -10.411 -12.235 1.00 62.34 81 LYS A N 1
ATOM 664 C CA . LYS A 1 81 ? 11.976 -9.697 -12.396 1.00 62.34 81 LYS A CA 1
ATOM 665 C C . LYS A 1 81 ? 12.172 -9.138 -13.809 1.00 62.34 81 LYS A C 1
ATOM 667 O O . LYS A 1 81 ? 12.749 -8.060 -13.938 1.00 62.34 81 LYS A O 1
ATOM 672 N N . ASN A 1 82 ? 11.685 -9.847 -14.826 1.00 60.66 82 ASN A N 1
ATOM 673 C CA . ASN A 1 82 ? 11.783 -9.439 -16.229 1.00 60.66 82 ASN A CA 1
ATOM 674 C C . ASN A 1 82 ? 10.792 -8.322 -16.600 1.00 60.66 82 ASN A C 1
ATOM 676 O O . ASN A 1 82 ? 10.984 -7.639 -17.600 1.00 60.66 82 ASN A O 1
ATOM 680 N N . SER A 1 83 ? 9.780 -8.093 -15.761 1.00 57.91 83 SER A N 1
ATOM 681 C CA . SER A 1 83 ? 8.706 -7.118 -15.964 1.00 57.91 83 SER A CA 1
ATOM 682 C C . SER A 1 83 ? 8.793 -5.931 -14.988 1.00 57.91 83 SER A C 1
ATOM 684 O O . SER A 1 83 ? 7.884 -5.104 -14.919 1.00 57.91 83 SER A O 1
ATOM 686 N N . LEU A 1 84 ? 9.876 -5.818 -14.210 1.00 59.59 84 LEU A N 1
ATOM 687 C CA . LEU A 1 84 ? 10.079 -4.750 -13.228 1.00 59.59 84 LEU A CA 1
ATOM 688 C C . LEU A 1 84 ? 11.083 -3.706 -13.720 1.00 59.59 84 LEU A C 1
ATOM 690 O O . LEU A 1 84 ? 12.176 -4.036 -14.171 1.00 59.59 84 LEU A O 1
ATOM 694 N N . LYS A 1 85 ? 10.759 -2.423 -13.505 1.00 60.81 85 LYS A N 1
ATOM 695 C CA . LYS A 1 85 ? 11.707 -1.307 -13.695 1.00 60.81 85 LYS A CA 1
ATOM 696 C C . LYS A 1 85 ? 12.907 -1.398 -12.742 1.00 60.81 85 LYS A C 1
ATOM 698 O O . LYS A 1 85 ? 14.000 -0.964 -13.084 1.00 60.81 85 LYS A O 1
ATOM 703 N N . GLU A 1 86 ? 12.704 -1.967 -11.551 1.00 68.06 86 GLU A N 1
ATOM 704 C CA . GLU A 1 86 ? 13.734 -2.197 -10.534 1.00 68.06 86 GLU A CA 1
ATOM 705 C C . GLU A 1 86 ? 13.748 -3.680 -10.131 1.00 68.06 86 GLU A C 1
ATOM 707 O O . GLU A 1 86 ? 12.968 -4.121 -9.284 1.00 68.06 86 GLU A O 1
ATOM 712 N N . SER A 1 87 ? 14.667 -4.470 -10.691 1.00 66.00 87 SER A N 1
ATOM 713 C CA . SER A 1 87 ? 14.713 -5.934 -10.520 1.00 66.00 87 SER A CA 1
ATOM 714 C C . SER A 1 87 ? 14.817 -6.422 -9.065 1.00 66.00 87 SER A C 1
ATOM 716 O O . SER A 1 87 ? 14.539 -7.584 -8.781 1.00 66.00 87 SER A O 1
ATOM 718 N N . PHE A 1 88 ? 15.232 -5.564 -8.125 1.00 72.25 88 PHE A N 1
ATOM 719 C CA . PHE A 1 88 ? 15.331 -5.906 -6.702 1.00 72.25 88 PHE A CA 1
ATOM 720 C C . PHE A 1 88 ? 13.967 -5.937 -5.985 1.00 72.25 88 PHE A C 1
ATOM 722 O O . PHE A 1 88 ? 13.830 -6.622 -4.970 1.00 72.25 88 PHE A O 1
ATOM 729 N N . ALA A 1 89 ? 12.942 -5.258 -6.520 1.00 73.56 89 ALA A N 1
ATOM 730 C CA . ALA A 1 89 ? 11.582 -5.272 -5.969 1.00 73.56 89 ALA A CA 1
ATOM 731 C C . ALA A 1 89 ? 10.989 -6.695 -5.922 1.00 73.56 89 ALA A C 1
ATOM 733 O O . ALA A 1 89 ? 10.292 -7.048 -4.971 1.00 73.56 89 ALA A O 1
ATOM 734 N N . HIS A 1 90 ? 11.379 -7.542 -6.878 1.00 74.25 90 HIS A N 1
ATOM 735 C CA . HIS A 1 90 ? 10.996 -8.950 -6.989 1.00 74.25 90 HIS A CA 1
ATOM 736 C C . HIS A 1 90 ? 11.152 -9.753 -5.684 1.00 74.25 90 HIS A C 1
ATOM 738 O O . HIS A 1 90 ? 10.322 -10.605 -5.369 1.00 74.25 90 HIS A O 1
ATOM 744 N N . ASN A 1 91 ? 12.193 -9.476 -4.893 1.00 81.12 91 ASN A N 1
ATOM 745 C CA . ASN A 1 91 ? 12.483 -10.215 -3.657 1.00 81.12 91 ASN A CA 1
ATOM 746 C C . ASN A 1 91 ? 11.454 -9.959 -2.539 1.00 81.12 91 ASN A C 1
ATOM 748 O O . ASN A 1 91 ? 11.372 -10.710 -1.560 1.00 81.12 91 ASN A O 1
ATOM 752 N N . PHE A 1 92 ? 10.655 -8.899 -2.672 1.00 83.75 92 PHE A N 1
ATOM 753 C CA . PHE A 1 92 ? 9.632 -8.520 -1.705 1.00 83.75 92 PHE A CA 1
ATOM 754 C C . PHE A 1 92 ? 8.245 -9.080 -2.047 1.00 83.75 92 PHE A C 1
ATOM 756 O O . PHE A 1 92 ? 7.333 -8.940 -1.231 1.00 83.75 92 PHE A O 1
ATOM 763 N N . TYR A 1 93 ? 8.077 -9.783 -3.170 1.00 86.81 93 TYR A N 1
ATOM 764 C CA . TYR A 1 93 ? 6.819 -10.443 -3.531 1.00 86.81 93 TYR A CA 1
ATOM 765 C C . TYR A 1 93 ? 6.869 -11.939 -3.230 1.00 86.81 93 TYR A C 1
ATOM 767 O O . TYR A 1 93 ? 7.867 -12.605 -3.507 1.00 86.81 93 TYR A O 1
ATOM 775 N N . ASN A 1 94 ? 5.795 -12.463 -2.640 1.00 85.69 94 ASN A N 1
ATOM 776 C CA . ASN A 1 94 ? 5.641 -13.903 -2.430 1.00 85.69 94 ASN A CA 1
ATOM 777 C C . ASN A 1 94 ? 4.968 -14.580 -3.623 1.00 85.69 94 ASN A C 1
ATOM 779 O O . ASN A 1 94 ? 5.288 -15.724 -3.927 1.00 85.69 94 ASN A O 1
ATOM 783 N N . GLN A 1 95 ? 4.081 -13.864 -4.311 1.00 84.62 95 GLN A N 1
ATOM 784 C CA . GLN A 1 95 ? 3.480 -14.300 -5.563 1.00 84.62 95 GLN A CA 1
ATOM 785 C C . GLN A 1 95 ? 3.907 -13.346 -6.677 1.00 84.62 95 GLN A C 1
ATOM 787 O O . GLN A 1 95 ? 3.878 -12.127 -6.506 1.00 84.62 95 GLN A O 1
ATOM 792 N N . LYS A 1 96 ? 4.358 -13.903 -7.798 1.00 82.69 96 LYS A N 1
ATOM 793 C CA . LYS A 1 96 ? 4.930 -13.143 -8.911 1.00 82.69 96 LYS A CA 1
ATOM 794 C C . LYS A 1 96 ? 4.090 -13.403 -10.141 1.00 82.69 96 LYS A C 1
ATOM 796 O O . LYS A 1 96 ? 3.811 -14.556 -10.456 1.00 82.69 96 LYS A O 1
ATOM 801 N N . LEU 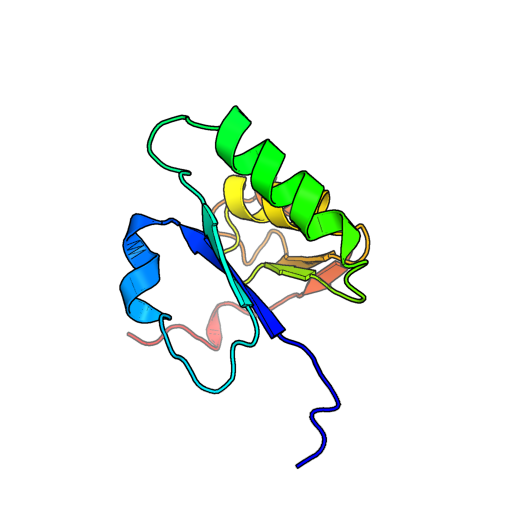A 1 97 ? 3.672 -12.326 -10.784 1.00 77.31 97 LEU A N 1
ATOM 802 C CA . LEU A 1 97 ? 2.923 -12.375 -12.024 1.00 77.31 97 LEU A CA 1
ATOM 803 C C . LEU A 1 97 ? 3.896 -12.078 -13.158 1.00 77.31 97 LEU A C 1
ATOM 805 O O . LEU A 1 97 ? 4.490 -10.998 -13.211 1.00 77.31 97 LEU A O 1
ATOM 809 N N . GLU A 1 98 ? 4.074 -13.058 -14.033 1.00 71.12 98 GLU A N 1
ATOM 810 C CA . GLU A 1 98 ? 4.721 -12.838 -15.315 1.00 71.12 98 GLU A CA 1
ATOM 811 C C . GLU A 1 98 ? 3.715 -12.105 -16.200 1.00 71.12 98 GLU A C 1
ATOM 813 O O . GLU A 1 98 ? 2.643 -12.621 -16.508 1.00 71.12 98 GLU A O 1
ATOM 818 N N . LEU A 1 99 ? 4.028 -10.854 -16.521 1.00 65.31 99 LEU A N 1
ATOM 819 C CA . LEU A 1 99 ? 3.303 -10.091 -17.523 1.00 65.31 99 LEU A CA 1
ATOM 820 C C . LEU A 1 99 ? 4.296 -9.803 -18.635 1.00 65.31 99 LEU A C 1
ATOM 822 O O . LEU A 1 99 ? 5.311 -9.139 -18.392 1.00 65.31 99 LEU A O 1
ATOM 826 N N . ASP A 1 100 ? 4.020 -10.324 -19.826 1.00 57.88 100 ASP A N 1
ATOM 827 C CA . ASP A 1 100 ? 4.812 -10.009 -21.004 1.00 57.88 100 ASP A CA 1
ATOM 828 C C . ASP A 1 100 ? 4.702 -8.498 -21.262 1.00 57.88 100 ASP A C 1
ATOM 830 O O . ASP A 1 100 ? 3.610 -7.939 -21.406 1.00 57.88 100 ASP A O 1
ATOM 834 N N . TYR A 1 101 ? 5.845 -7.808 -21.240 1.00 50.91 101 TYR A N 1
ATOM 835 C CA . TYR A 1 101 ? 5.917 -6.346 -21.354 1.00 50.91 101 TYR A CA 1
ATOM 836 C C . TYR A 1 101 ? 5.334 -5.850 -22.687 1.00 50.91 101 TYR A C 1
ATOM 838 O O . TYR A 1 101 ? 4.962 -4.683 -22.807 1.00 50.91 101 TYR A O 1
ATOM 846 N N . ASN A 1 102 ? 5.237 -6.745 -23.674 1.00 54.62 102 ASN A N 1
ATOM 847 C CA . ASN A 1 102 ? 4.776 -6.456 -25.025 1.00 54.62 102 ASN A CA 1
ATOM 848 C C . ASN A 1 102 ? 3.268 -6.181 -25.140 1.00 54.62 102 ASN A C 1
ATOM 850 O O . ASN A 1 102 ? 2.848 -5.650 -26.164 1.00 54.62 102 ASN A O 1
ATOM 854 N N . GLU A 1 103 ? 2.450 -6.482 -24.125 1.00 52.81 103 GLU A N 1
ATOM 855 C CA . GLU A 1 103 ? 0.989 -6.341 -24.254 1.00 52.81 103 GLU A CA 1
ATOM 856 C C . GLU A 1 103 ? 0.403 -5.030 -23.703 1.00 52.81 103 GLU A C 1
ATOM 858 O O . GLU A 1 103 ? -0.751 -4.724 -23.983 1.00 52.81 103 GLU A O 1
ATOM 863 N N . ASN A 1 104 ? 1.157 -4.221 -22.942 1.00 47.94 104 ASN A N 1
ATOM 864 C CA . ASN A 1 104 ? 0.587 -3.061 -22.230 1.00 47.94 104 ASN A CA 1
ATOM 865 C C . ASN A 1 104 ? 1.449 -1.784 -22.272 1.00 47.94 104 ASN A C 1
ATOM 867 O O . ASN A 1 104 ? 1.458 -0.999 -21.319 1.00 47.94 104 ASN A O 1
ATOM 871 N N . VAL A 1 105 ? 2.159 -1.535 -23.376 1.00 40.53 105 VAL A N 1
ATOM 872 C CA . VAL A 1 105 ? 2.727 -0.205 -23.653 1.00 40.53 105 VAL A CA 1
ATOM 873 C C . VAL A 1 105 ? 1.690 0.605 -24.430 1.00 40.53 105 VAL A C 1
ATOM 875 O O . VAL A 1 105 ? 1.624 0.538 -25.653 1.00 40.53 105 VAL A O 1
ATOM 878 N N . PHE A 1 106 ? 0.868 1.382 -23.723 1.00 46.53 106 PHE A N 1
ATOM 879 C CA . PHE A 1 106 ? 0.179 2.503 -24.362 1.00 46.53 106 PHE A CA 1
ATOM 880 C C . PHE A 1 106 ? 1.232 3.583 -24.647 1.00 46.53 106 PHE A C 1
ATOM 882 O O . PHE A 1 106 ? 1.765 4.185 -23.710 1.00 46.53 106 PHE A O 1
ATOM 889 N N . VAL A 1 107 ? 1.578 3.739 -25.929 1.00 36.59 107 VAL A N 1
ATOM 890 C CA . VAL A 1 107 ? 2.339 4.877 -26.474 1.00 36.59 107 VAL A CA 1
ATOM 891 C C . VAL A 1 107 ? 1.434 6.099 -26.548 1.00 36.59 107 VAL A C 1
ATOM 893 O O . VAL A 1 107 ? 0.264 5.926 -26.959 1.00 36.59 107 VAL A O 1
#

Secondary structure (DSSP, 8-state):
---S---EEEEEGGGHHHHTT-TT-SEEEEE-TTTT-HHHHHHHHHHHHTT--S-EE-SS-SHHHHHHHHHH-SSEEEE-GGG-SSTTGGGG-SEEE---GGG----